Protein 5WHH (pdb70)

Sequence (157 aa):
DSEFGYIYRLAQDYLQSVLQIPQPGSGPSKTSRVLQNVAFSVQKEVEKNLKSCLDNVNVVSVDTARTLFNQVMEKEFEDGIINWGRIVTIFAFEGILIKKLLRQQIAPDVDTYKEISYFVAEFIMNNTGEWIRQNGGWENGFVKKFETLRRFGDINF

Radius of gyration: 14.77 Å; Cα contacts (8 Å, |Δi|>4): 151; chains: 2; bounding box: 32×36×37 Å

Foldseek 3Di:
DDLLVVLLCLLLLLLCVLVVPDDPPPGDDPLSVLLNVLLVVPQVVVCVVCVVPLVPQQLADLVSLLVVLVVVVCVVCVVVDDDLNVVSVLSSVLSSSVVNNVVHYDPDDPPCSSSSSNVSSVCCCVPCVVVLVVQQHRVGHNVVVRD/DVVVVVVVVD

B-factor: mean 45.39, std 14.47, range [22.02, 102.47]

Solvent-accessible surface area: 8321 Å² total

Structure (mmCIF, N/CA/C/O backbone):
data_5WHH
#
_entry.id   5WHH
#
_cell.length_a   86.710
_cell.length_b   86.710
_cell.length_c   40.360
_cell.angle_alpha   90.00
_cell.angle_beta   90.00
_cell.angle_gamma   120.00
#
_symmetry.space_group_name_H-M   'P 32 2 1'
#
loop_
_entity.id
_entity.type
_entity.pdbx_description
1 polymer 'Bcl-2-related protein A1'
2 polymer (AQ7)T(0EH)LRRFGD(MK8)INFRQ(NH2)
3 non-polymer 'CHLORIDE ION'
4 water water
#
loop_
_atom_site.group_PDB
_atom_site.id
_atom_site.type_symbol
_atom_site.label_atom_id
_atom_site.label_alt_id
_atom_site.label_comp_id
_atom_site.label_asym_id
_atom_site.label_entity_id
_atom_site.label_seq_id
_atom_site.pdbx_PDB_ins_code
_atom_site.Cartn_x
_atom_site.Cartn_y
_atom_site.Cartn_z
_atom_site.occupancy
_atom_site.B_iso_or_equiv
_atom_site.auth_seq_id
_atom_site.auth_comp_id
_atom_site.auth_asym_id
_atom_site.auth_atom_id
_atom_site.pdbx_PDB_model_num
ATOM 1 N N . ASP A 1 13 ? 9.170 25.025 32.948 1.00 78.52 3 ASP A N 1
ATOM 2 C CA . ASP A 1 13 ? 9.048 24.193 34.139 1.00 75.45 3 ASP A CA 1
ATOM 3 C C . ASP A 1 13 ? 9.752 24.837 35.329 1.00 74.68 3 ASP A C 1
ATOM 4 O O . ASP A 1 13 ? 10.423 24.158 36.107 1.00 85.90 3 ASP A O 1
ATOM 6 N N . SER A 1 14 ? 9.598 26.150 35.461 1.00 60.72 4 SER A N 1
ATOM 7 C CA . SER A 1 14 ? 10.160 26.896 36.576 1.00 46.27 4 SER A CA 1
ATOM 8 C C . SER A 1 14 ? 9.083 27.164 37.622 1.00 46.89 4 SER A C 1
ATOM 9 O O . SER A 1 14 ? 7.893 26.925 37.406 1.00 48.23 4 SER A O 1
ATOM 12 N N . GLU A 1 15 ? 9.522 27.670 38.775 1.00 40.76 5 GLU A N 1
ATOM 13 C CA . GLU A 1 15 ? 8.590 27.926 39.869 1.00 37.25 5 GLU A CA 1
ATOM 14 C C . GLU A 1 15 ? 7.643 29.071 39.529 1.00 44.03 5 GLU A C 1
ATOM 15 O O . GLU A 1 15 ? 6.426 28.959 39.714 1.00 50.21 5 GLU A O 1
ATOM 17 N N . PHE A 1 16 ? 8.185 30.184 39.026 1.00 40.51 6 PHE A N 1
ATOM 18 C CA . PHE A 1 16 ? 7.331 31.304 38.645 1.00 35.85 6 PHE A CA 1
ATOM 19 C C . PHE A 1 16 ? 6.452 30.949 37.453 1.00 35.17 6 PHE A C 1
ATOM 20 O O . PHE A 1 16 ? 5.282 31.346 37.398 1.00 46.07 6 PHE A O 1
ATOM 28 N N . GLY A 1 17 ? 6.999 30.206 36.489 1.00 36.06 7 GLY A N 1
ATOM 29 C CA . GLY A 1 17 ? 6.216 29.835 35.322 1.00 35.81 7 GLY A CA 1
ATOM 30 C C . GLY A 1 17 ? 5.024 28.964 35.667 1.00 33.69 7 GLY A C 1
ATOM 31 O O . GLY A 1 17 ? 3.961 29.078 35.053 1.00 34.15 7 GLY A O 1
ATOM 32 N N . TYR A 1 18 ? 5.181 28.086 36.660 1.00 39.54 8 TYR A N 1
ATOM 33 C CA . TYR A 1 18 ? 4.069 27.232 37.064 1.00 35.53 8 TYR A CA 1
ATOM 34 C C . TYR A 1 18 ? 2.993 28.032 37.787 1.00 29.83 8 TYR A C 1
ATOM 35 O O . TYR A 1 18 ? 1.796 27.785 37.598 1.00 30.35 8 TYR A O 1
ATOM 44 N N . ILE A 1 19 ? 3.398 28.995 38.618 1.00 33.69 9 ILE A N 1
ATOM 45 C CA . ILE A 1 19 ? 2.423 29.843 39.295 1.00 29.12 9 ILE A CA 1
ATOM 46 C C . ILE A 1 19 ? 1.756 30.784 38.297 1.00 29.64 9 ILE A C 1
ATOM 47 O O . ILE A 1 19 ? 0.556 31.066 38.394 1.00 35.80 9 ILE A O 1
ATOM 52 N N . TYR A 1 20 ? 2.517 31.269 37.312 1.00 37.36 10 TYR A N 1
ATOM 53 C CA . TYR A 1 20 ? 1.932 32.102 36.266 1.00 35.67 10 TYR A CA 1
ATOM 54 C C . TYR A 1 20 ? 0.901 31.326 35.458 1.00 35.35 10 TYR A C 1
ATOM 55 O O . TYR A 1 20 ? -0.152 31.867 35.098 1.00 33.48 10 TYR A O 1
ATOM 64 N N . ARG A 1 21 ? 1.185 30.055 35.165 1.00 41.89 11 ARG A N 1
ATOM 65 C CA . ARG A 1 21 ? 0.231 29.239 34.422 1.00 31.04 11 ARG A CA 1
ATOM 66 C C . ARG A 1 21 ? -1.047 29.021 35.221 1.00 40.12 11 ARG A C 1
ATOM 67 O O . ARG A 1 21 ? -2.147 29.034 34.658 1.00 32.84 11 ARG A O 1
ATOM 69 N N . LEU A 1 22 ? -0.925 28.822 36.536 1.00 33.80 12 LEU A N 1
ATOM 70 C CA . LEU A 1 22 ? -2.114 28.662 37.369 1.00 30.36 12 LEU A CA 1
ATOM 71 C C . LEU A 1 22 ? -2.915 29.955 37.443 1.00 30.09 12 LEU A C 1
ATOM 72 O O . LEU A 1 22 ? -4.148 29.933 37.359 1.00 28.33 12 LEU A O 1
ATOM 77 N N . ALA A 1 23 ? -2.232 31.090 37.611 1.00 31.60 13 ALA A N 1
ATOM 78 C CA . ALA A 1 23 ? -2.933 32.366 37.693 1.00 29.80 13 ALA A CA 1
ATOM 79 C C . ALA A 1 23 ? -3.618 32.702 36.376 1.00 37.23 13 ALA A C 1
ATOM 80 O O . ALA A 1 23 ? -4.749 33.203 36.364 1.00 30.68 13 ALA A O 1
ATOM 82 N N . GLN A 1 24 ? -2.947 32.435 35.256 1.00 36.90 14 GLN A N 1
ATOM 83 C CA . GLN A 1 24 ? -3.531 32.741 33.957 1.00 31.37 14 GLN A CA 1
ATOM 84 C C . GLN A 1 24 ? -4.640 31.759 33.601 1.00 35.32 14 GLN A C 1
ATOM 85 O O . GLN A 1 24 ? -5.656 32.154 33.015 1.00 43.71 14 GLN A O 1
ATOM 91 N N . ASP A 1 25 ? -4.468 30.480 33.957 1.00 38.82 15 ASP A N 1
ATOM 92 C CA . ASP A 1 25 ? -5.507 29.490 33.687 1.00 39.90 15 ASP A CA 1
ATOM 93 C C . ASP A 1 25 ? -6.812 29.855 34.381 1.00 37.33 15 ASP A C 1
ATOM 94 O O . ASP A 1 25 ? -7.894 29.724 33.795 1.00 43.56 15 ASP A O 1
ATOM 99 N N . TYR A 1 26 ? -6.730 30.313 35.632 1.00 29.87 16 TYR A N 1
ATOM 100 C CA . TYR A 1 26 ? -7.942 30.618 36.383 1.00 28.22 16 TYR A CA 1
ATOM 101 C C . TYR A 1 26 ? -8.692 31.796 35.777 1.00 29.15 16 TYR A C 1
ATOM 102 O O . TYR A 1 26 ? -9.927 31.794 35.736 1.00 38.92 16 TYR A O 1
ATOM 111 N N . LEU A 1 27 ? -7.967 32.815 35.308 1.00 32.72 17 LEU A N 1
ATOM 112 C CA . LEU A 1 27 ? -8.633 33.942 34.663 1.00 40.63 17 LEU A CA 1
ATOM 113 C C . LEU A 1 27 ? -9.306 33.529 33.362 1.00 36.32 17 LEU A C 1
ATOM 114 O O . LEU A 1 27 ? -10.333 34.108 32.990 1.00 38.97 17 LEU A O 1
ATOM 119 N N . GLN A 1 28 ? -8.751 32.536 32.661 1.00 39.99 18 GLN A N 1
ATOM 120 C CA . GLN A 1 28 ? -9.434 32.004 31.487 1.00 36.59 18 GLN A CA 1
ATOM 121 C C . GLN A 1 28 ? -10.731 31.308 31.879 1.00 33.90 18 GLN A C 1
ATOM 122 O O . GLN A 1 28 ? -11.732 31.394 31.159 1.00 35.36 18 GLN A O 1
ATOM 128 N N . SER A 1 29 ? -10.733 30.609 33.015 1.00 33.36 19 SER A N 1
ATOM 129 C CA . SER A 1 29 ? -11.958 29.976 33.491 1.00 32.75 19 SER A CA 1
ATOM 130 C C . SER A 1 29 ? -12.978 31.007 33.957 1.00 38.70 19 SER A C 1
ATOM 131 O O . SER A 1 29 ? -14.185 30.806 33.779 1.00 43.11 19 SER A O 1
ATOM 134 N N . VAL A 1 30 ? -12.518 32.110 34.551 1.00 37.23 20 VAL A N 1
ATOM 135 C CA . VAL A 1 30 ? -13.433 33.161 34.988 1.00 33.31 20 VAL A CA 1
ATOM 136 C C . VAL A 1 30 ? -14.046 33.865 33.784 1.00 36.05 20 VAL A C 1
ATOM 137 O O . VAL A 1 30 ? -15.270 34.015 33.687 1.00 35.42 20 VAL A O 1
ATOM 141 N N . LEU A 1 31 ? -13.204 34.311 32.849 1.00 30.87 21 LEU A N 1
ATOM 142 C CA . LEU A 1 31 ? -13.704 34.936 31.631 1.00 30.09 21 LEU A CA 1
ATOM 143 C C . LEU A 1 31 ? -14.347 33.929 30.687 1.00 38.97 21 LEU A C 1
ATOM 144 O O . LEU A 1 31 ? -15.015 34.337 29.731 1.00 35.02 21 LEU A O 1
ATOM 149 N N . GLN A 1 32 ? -14.155 32.632 30.938 1.00 44.18 22 GLN A N 1
ATOM 150 C CA . GLN A 1 32 ? -14.730 31.553 30.132 1.00 36.41 22 GLN A CA 1
ATOM 151 C C . GLN A 1 32 ? -14.151 31.548 28.719 1.00 47.47 22 GLN A C 1
ATOM 152 O O . GLN A 1 32 ? -14.871 31.380 27.732 1.00 44.92 22 GLN A O 1
ATOM 158 N N . ILE A 1 33 ? -12.838 31.738 28.623 1.00 53.70 23 ILE A N 1
ATOM 159 C CA . ILE A 1 33 ? -12.107 31.618 27.367 1.00 42.62 23 ILE A CA 1
ATOM 1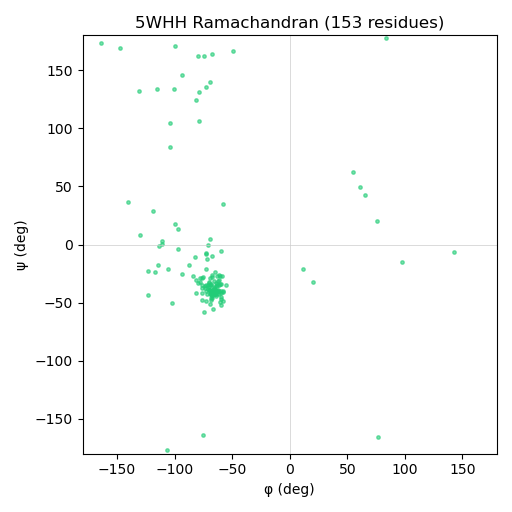60 C C . ILE A 1 33 ? -11.840 30.136 27.120 1.00 45.58 23 ILE A C 1
ATOM 161 O O . ILE A 1 33 ? -11.247 29.466 27.980 1.00 47.43 23 ILE A O 1
ATOM 166 N N . PRO A 1 34 ? -12.245 29.591 25.974 1.00 56.92 24 PRO A N 1
ATOM 167 C CA . PRO A 1 34 ? -12.008 28.163 25.721 1.00 55.26 24 PRO A CA 1
ATOM 168 C C . PRO A 1 34 ? -10.529 27.868 25.522 1.00 68.64 24 PRO A C 1
ATOM 169 O O . PRO A 1 34 ? -9.802 28.628 24.878 1.00 71.70 24 PRO A O 1
ATOM 173 N N . GLN A 1 35 ? -10.089 26.744 26.088 1.00 75.46 25 GLN A N 1
ATOM 174 C CA . GLN A 1 35 ? -8.699 26.306 26.050 1.00 78.94 25 GLN A CA 1
ATOM 175 C C . GLN A 1 35 ? -8.557 25.138 25.077 1.00 82.65 25 GLN A C 1
ATOM 176 O O . GLN A 1 35 ? -9.533 24.782 24.405 1.00 77.30 25 GLN A O 1
ATOM 178 N N . PRO A 1 36 ? -7.355 24.538 24.936 1.00 94.97 26 PRO A N 1
ATOM 179 C CA . PRO A 1 36 ? -7.253 23.260 24.216 1.00 95.42 26 PRO A CA 1
ATOM 180 C C . PRO A 1 36 ? -8.265 22.220 24.679 1.00 95.06 26 PRO A C 1
ATOM 181 O O . PRO A 1 36 ? -8.888 22.364 25.737 1.00 95.57 26 PRO A O 1
ATOM 185 N N . GLY A 1 37 ? -8.422 21.154 23.898 1.00 92.56 27 GLY A N 1
ATOM 186 C CA . GLY A 1 37 ? -9.543 20.248 24.065 1.00 88.92 27 GLY A CA 1
ATOM 187 C C . GLY A 1 37 ? -9.148 19.381 25.245 1.00 83.23 27 GLY A C 1
ATOM 188 O O . GLY A 1 37 ? -8.292 18.504 25.101 1.00 91.43 27 GLY A O 1
ATOM 189 N N . SER A 1 38 ? -9.773 19.614 26.405 1.00 74.60 28 SER A N 1
ATOM 190 C CA . SER A 1 38 ? -9.731 18.716 27.560 1.00 74.56 28 SER A CA 1
ATOM 191 C C . SER A 1 38 ? -9.674 19.519 28.853 1.00 75.51 28 SER A C 1
ATOM 192 O O . SER A 1 38 ? -9.740 18.951 29.948 1.00 78.84 28 SER A O 1
ATOM 195 N N . GLY A 1 39 ? -9.540 20.836 28.734 1.00 77.35 29 GLY A N 1
ATOM 196 C CA . GLY A 1 39 ? -9.379 21.691 29.884 1.00 72.55 29 GLY A CA 1
ATOM 197 C C . GLY A 1 39 ? -7.934 21.748 30.335 1.00 78.46 29 GLY A C 1
ATOM 198 O O . GLY A 1 39 ? -7.057 21.087 29.770 1.00 85.38 29 GLY A O 1
ATOM 199 N N . PRO A 1 40 ? -7.656 22.544 31.368 1.00 65.39 30 PRO A N 1
ATOM 200 C CA . PRO A 1 40 ? -6.277 22.652 31.863 1.00 61.03 30 PRO A CA 1
ATOM 201 C C . PRO A 1 40 ? -5.848 21.435 32.667 1.00 63.15 30 PRO A C 1
ATOM 202 O O . PRO A 1 40 ? -6.490 20.381 32.605 1.00 63.84 30 PRO A O 1
ATOM 206 N N . SER A 1 41 ? -4.763 21.570 33.424 1.00 64.76 31 SER A N 1
ATOM 207 C CA . SER A 1 41 ? -4.267 20.467 34.230 1.00 66.87 31 SER A CA 1
ATOM 208 C C . SER A 1 41 ? -5.239 20.145 35.363 1.00 66.62 31 SER A C 1
ATOM 209 O O . SER A 1 41 ? -6.126 20.933 35.702 1.00 68.93 31 SER A O 1
ATOM 212 N N . LYS A 1 42 ? -5.060 18.958 35.949 1.00 42.13 32 LYS A N 1
ATOM 213 C CA . LYS A 1 42 ? -5.894 18.552 37.076 1.00 41.78 32 LYS A CA 1
ATOM 214 C C . LYS A 1 42 ? -5.717 19.497 38.258 1.00 41.01 32 LYS A C 1
ATOM 215 O O . LYS A 1 42 ? -6.673 19.772 38.993 1.00 39.45 32 LYS A O 1
ATOM 221 N N . THR A 1 43 ? -4.500 20.010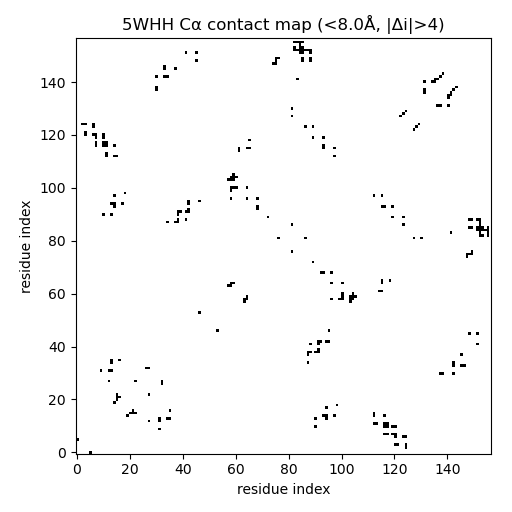 38.452 1.00 44.03 33 THR A N 1
ATOM 222 C CA . THR A 1 43 ? -4.256 20.959 39.535 1.00 44.19 33 THR A CA 1
ATOM 223 C C . THR A 1 43 ? -5.028 22.254 39.317 1.00 41.33 33 THR A C 1
ATOM 224 O O . THR A 1 43 ? -5.616 22.802 40.257 1.00 49.07 33 THR A O 1
ATOM 228 N N . SER A 1 44 ? -5.046 22.755 38.078 1.00 35.93 34 SER A N 1
ATOM 229 C CA . SER A 1 44 ? -5.817 23.958 37.782 1.00 35.35 34 SER A CA 1
ATOM 230 C C . SER A 1 44 ? -7.315 23.705 37.896 1.00 36.27 34 SER A C 1
ATO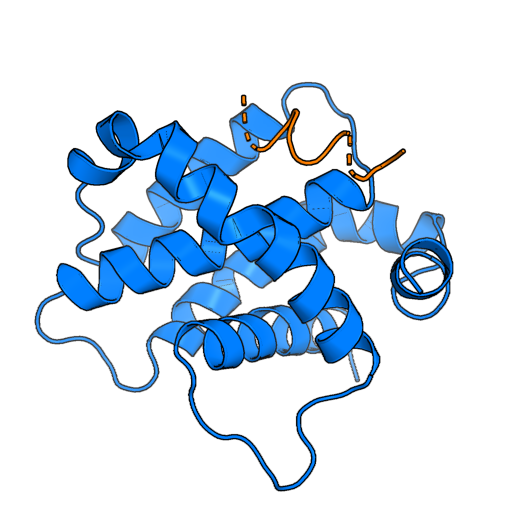M 231 O O . SER A 1 44 ? -8.081 24.640 38.153 1.00 38.60 34 SER A O 1
ATOM 234 N N . ARG A 1 45 ? -7.750 22.458 37.707 1.00 37.48 35 ARG A N 1
ATOM 235 C CA . ARG A 1 45 ? -9.166 22.133 37.838 1.00 39.00 35 ARG A CA 1
ATOM 236 C C . ARG A 1 45 ? -9.591 22.073 39.299 1.00 40.79 35 ARG A C 1
ATOM 237 O O . ARG A 1 45 ? -10.671 22.559 39.653 1.00 42.85 35 ARG A O 1
ATOM 245 N N . VAL A 1 46 ? -8.761 21.478 40.158 1.00 39.41 36 VAL A N 1
ATOM 246 C CA . VAL A 1 46 ? -9.044 21.489 41.590 1.00 40.14 36 VAL A CA 1
ATOM 247 C C . VAL A 1 46 ? -9.031 22.917 42.117 1.00 39.13 36 VAL A C 1
ATOM 248 O O . VAL A 1 46 ? -9.869 23.300 42.943 1.00 39.84 36 VAL A O 1
ATOM 252 N N . LEU A 1 47 ? -8.083 23.729 41.644 1.00 39.14 37 LEU A N 1
ATOM 253 C CA . LEU A 1 47 ? -8.018 25.128 42.057 1.00 36.79 37 LEU A CA 1
ATOM 254 C C . LEU A 1 47 ? -9.234 25.908 41.572 1.00 37.44 37 LEU A C 1
ATOM 255 O O . LEU A 1 47 ? -9.757 26.763 42.297 1.00 41.11 37 LEU A O 1
ATOM 260 N N . GLN A 1 48 ? -9.702 25.616 40.356 1.00 38.76 38 GLN A N 1
ATOM 261 C CA . GLN A 1 48 ? -10.828 26.359 39.801 1.00 39.18 38 GLN A CA 1
ATOM 262 C C . GLN A 1 48 ? -12.119 26.052 40.547 1.00 38.94 38 GLN A C 1
ATOM 263 O O . GLN A 1 48 ? -12.939 26.949 40.774 1.00 38.98 38 GLN A O 1
ATOM 269 N N . ASN A 1 49 ? -12.323 24.790 40.935 1.00 39.93 39 ASN A N 1
ATOM 270 C CA . ASN A 1 49 ? -13.543 24.427 41.649 1.00 41.25 39 ASN A CA 1
ATOM 271 C C . ASN A 1 49 ? -13.580 25.050 43.039 1.00 41.51 39 ASN A C 1
ATOM 272 O O . ASN A 1 49 ? -14.630 25.528 43.482 1.00 44.62 39 ASN A O 1
ATOM 277 N N . VAL A 1 50 ? -12.444 25.056 43.740 1.00 40.94 40 VAL A N 1
ATOM 278 C CA . VAL A 1 50 ? -12.403 25.621 45.086 1.00 41.45 40 VAL A CA 1
ATOM 279 C C . VAL A 1 50 ? -12.566 27.135 45.038 1.00 40.50 40 VAL A C 1
ATOM 280 O O . VAL A 1 50 ? -13.243 27.729 45.885 1.00 44.08 40 VAL A O 1
ATOM 284 N N . ALA A 1 51 ? -11.955 27.785 44.046 1.00 38.88 41 ALA A N 1
ATOM 285 C CA . ALA A 1 51 ? -12.048 29.237 43.952 1.00 38.09 41 ALA A CA 1
ATOM 286 C C . ALA A 1 51 ? -13.408 29.682 43.427 1.00 38.63 41 ALA A C 1
ATOM 287 O O . ALA A 1 51 ? -13.864 30.784 43.752 1.00 44.83 41 ALA A O 1
ATOM 289 N N . PHE A 1 52 ? -14.066 28.851 42.612 1.00 39.19 42 PHE A N 1
ATOM 290 C CA . PHE A 1 52 ? -15.442 29.141 42.216 1.00 40.12 42 PHE A CA 1
ATOM 291 C C . PHE A 1 52 ? -16.387 29.005 43.400 1.00 42.23 42 PHE A C 1
ATOM 292 O O . PHE A 1 52 ? -17.370 29.747 43.511 1.00 53.08 42 PHE A O 1
ATOM 300 N N . SER A 1 53 ? -16.104 28.057 44.293 1.00 42.66 43 SER A N 1
ATOM 301 C CA . SER A 1 53 ? -16.839 27.883 45.541 1.00 44.51 43 SER A CA 1
ATOM 302 C C . SER A 1 53 ? -16.793 29.116 46.434 1.00 44.46 43 SER A C 1
ATOM 303 O O . SER A 1 53 ? -17.485 29.180 47.456 1.00 61.66 43 SER A O 1
ATOM 306 N N . VAL A 1 54 ? -16.013 30.115 46.035 1.00 46.98 44 VAL A N 1
ATOM 307 C CA . VAL A 1 54 ? -15.715 31.274 46.863 1.00 50.08 44 VAL A CA 1
ATOM 308 C C . VAL A 1 54 ? -16.124 32.553 46.151 1.00 54.47 44 VAL A C 1
ATOM 309 O O . VAL A 1 54 ? -16.753 33.435 46.7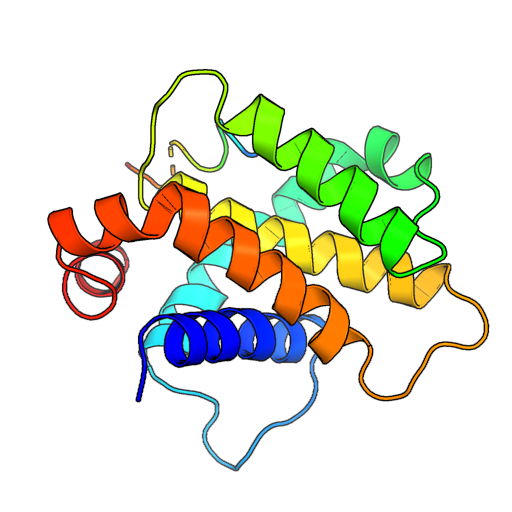47 1.00 50.35 44 VAL A O 1
ATOM 313 N N . GLN A 1 55 ? -15.802 32.625 44.858 1.00 40.47 45 GLN A N 1
ATOM 314 C CA . GLN A 1 55 ? -15.811 33.894 44.143 1.00 40.73 45 GLN A CA 1
ATOM 315 C C . GLN A 1 55 ? -17.184 34.550 44.164 1.00 44.45 45 GLN A C 1
ATOM 316 O O . GLN A 1 55 ? -17.308 35.731 44.504 1.00 52.08 45 GLN A O 1
ATOM 322 N N . LYS A 1 56 ? -18.225 33.811 43.764 1.00 51.80 46 LYS A N 1
ATOM 323 C CA . LYS A 1 56 ? -19.563 34.395 43.713 1.00 51.26 46 LYS A CA 1
ATOM 324 C C . LYS A 1 56 ? -20.038 34.849 45.090 1.00 50.25 46 LYS A C 1
ATOM 325 O O . LYS A 1 56 ? -20.812 35.808 45.198 1.00 51.83 46 LYS A O 1
ATOM 327 N N . GLU A 1 57 ? -19.586 34.178 46.152 1.00 45.01 47 GLU A N 1
ATOM 328 C CA . GLU A 1 57 ? -19.981 34.577 47.499 1.00 48.17 47 GLU A CA 1
ATOM 329 C C . GLU A 1 57 ? -19.238 35.826 47.954 1.00 48.09 47 GLU A C 1
ATOM 330 O O . GLU A 1 57 ? -19.802 36.658 48.673 1.00 55.55 47 GLU A O 1
ATOM 332 N N . VAL A 1 58 ? -17.974 35.974 47.550 1.00 46.90 48 VAL A N 1
ATOM 333 C CA . VAL A 1 58 ? -17.210 37.162 47.918 1.00 44.70 48 VAL A CA 1
ATOM 334 C C . VAL A 1 58 ? -17.767 38.394 47.216 1.00 48.92 48 VAL A C 1
ATOM 335 O O . VAL A 1 58 ? -17.893 39.466 47.821 1.00 51.08 48 VAL A O 1
ATOM 339 N N . GLU A 1 59 ? -18.105 38.264 45.931 1.00 42.37 49 GLU A N 1
ATOM 340 C CA . GLU A 1 59 ? -18.703 39.377 45.201 1.00 42.39 49 GLU A CA 1
ATOM 341 C C . GLU A 1 59 ? -20.003 39.816 45.858 1.00 44.31 49 GLU A C 1
ATOM 342 O O . GLU A 1 59 ? -20.233 41.012 46.079 1.00 51.13 49 GLU A O 1
ATOM 348 N N . LYS A 1 60 ? -20.867 38.848 46.183 1.00 45.61 50 LYS A N 1
ATOM 349 C CA . LYS A 1 60 ? -22.143 39.166 46.807 1.00 49.85 50 LYS A CA 1
ATOM 350 C C . LYS A 1 60 ? -21.975 39.599 48.252 1.00 53.87 50 LYS A C 1
ATOM 351 O O . LYS A 1 60 ? -22.949 40.042 48.865 1.00 70.75 50 LYS A O 1
ATOM 353 N N . ASN A 1 61 ? -20.766 39.483 48.811 1.00 52.13 51 ASN A N 1
ATOM 354 C CA . ASN A 1 61 ? -20.520 40.029 50.144 1.00 57.43 51 ASN A CA 1
ATOM 355 C C . ASN A 1 61 ? -19.960 41.449 50.078 1.00 54.49 51 ASN A C 1
ATOM 356 O O . ASN A 1 61 ? -20.167 42.237 51.008 1.00 50.98 51 ASN A O 1
ATOM 361 N N . LEU A 1 62 ? -19.303 41.813 48.972 1.00 57.41 52 LEU A N 1
ATOM 362 C CA . LEU A 1 62 ? -18.626 43.100 48.834 1.00 56.35 52 LEU A CA 1
ATOM 363 C C . LEU A 1 62 ? -19.197 43.958 47.705 1.00 56.95 52 LEU A C 1
ATOM 364 O O . LEU A 1 62 ? -18.463 44.759 47.108 1.00 63.18 52 LEU A O 1
ATOM 369 N N . LYS A 1 63 ? -20.491 43.803 47.395 1.00 72.66 53 LYS A N 1
ATOM 370 C CA . LYS A 1 63 ? -21.085 44.553 46.291 1.00 61.85 53 LYS A CA 1
ATOM 371 C C . LYS A 1 63 ? -21.027 46.058 46.540 1.00 58.59 53 LYS A C 1
ATOM 372 O O . LYS A 1 63 ? -20.752 46.831 45.618 1.00 61.36 53 LYS A O 1
ATOM 374 N N . SER A 1 64 ? -21.246 46.495 47.784 1.00 58.64 54 SER A N 1
ATOM 375 C CA . SER A 1 64 ? -21.107 47.919 48.081 1.00 64.68 54 SER A CA 1
ATOM 376 C C . SER A 1 64 ? -19.673 48.395 47.866 1.00 62.46 54 SER A C 1
ATOM 377 O O . SER A 1 64 ? -19.453 49.477 47.312 1.00 61.08 54 SER A O 1
ATOM 380 N N . CYS A 1 65 ? -18.685 47.603 48.299 1.00 61.74 55 CYS A N 1
ATOM 381 C CA . CYS A 1 65 ? -17.286 48.002 48.153 1.00 50.95 55 CYS A CA 1
ATOM 382 C C . CYS A 1 65 ? -16.826 47.934 46.700 1.00 53.81 55 CYS A C 1
ATOM 383 O O . CYS A 1 65 ? -16.124 48.834 46.222 1.00 64.41 55 CYS A O 1
ATOM 386 N N . LEU A 1 66 ? -17.200 46.873 45.980 1.00 57.36 56 LEU A N 1
ATOM 387 C CA . LEU A 1 66 ? -16.721 46.708 44.611 1.00 52.52 56 LEU A CA 1
ATOM 388 C C . LEU A 1 66 ? -17.421 47.642 43.631 1.00 51.90 56 LEU A C 1
ATOM 389 O O . LEU A 1 66 ? -16.830 48.012 42.610 1.00 65.62 56 LEU A O 1
ATOM 394 N N . ASP A 1 67 ? -18.666 48.032 43.913 1.00 48.63 57 ASP A N 1
ATOM 395 C CA . ASP A 1 67 ? -19.382 48.942 43.026 1.00 51.81 57 ASP A CA 1
ATOM 396 C C . ASP A 1 67 ? -18.853 50.367 43.092 1.00 54.83 57 ASP A C 1
ATOM 397 O O . ASP A 1 67 ? -19.281 51.205 42.292 1.00 60.38 57 ASP A O 1
ATOM 402 N N . ASN A 1 68 ? -17.942 50.664 44.017 1.00 55.69 58 ASN A N 1
ATOM 403 C CA . ASN A 1 68 ? -17.430 52.014 44.200 1.00 55.50 58 ASN A CA 1
ATOM 404 C C . ASN A 1 68 ? -15.955 52.154 43.857 1.00 49.24 58 ASN A C 1
ATOM 405 O O . ASN A 1 68 ? -15.415 53.259 43.962 1.00 62.61 58 ASN A O 1
ATOM 410 N N . VAL A 1 69 ? -15.291 51.082 43.460 1.00 42.75 59 VAL A N 1
ATOM 411 C CA . VAL A 1 69 ? -13.889 51.155 43.070 1.00 51.77 59 VAL A CA 1
ATOM 412 C C . VAL A 1 69 ? -13.813 51.360 41.565 1.00 49.74 59 VAL A C 1
ATOM 413 O O . VAL A 1 69 ? -14.658 50.874 40.804 1.00 56.98 59 VAL A O 1
ATOM 417 N N . ASN A 1 70 ? -12.803 52.105 41.124 1.00 47.62 60 ASN A N 1
ATOM 418 C CA . ASN A 1 70 ? -12.545 52.295 39.700 1.00 63.36 60 ASN A CA 1
ATOM 419 C C . ASN A 1 70 ? -11.343 51.428 39.334 1.00 51.59 60 ASN A C 1
ATOM 420 O O . ASN A 1 70 ? -10.204 51.736 39.687 1.00 53.51 60 ASN A O 1
ATOM 425 N N . VAL A 1 71 ? -11.612 50.311 38.665 1.00 46.68 61 VAL A N 1
ATOM 426 C CA . VAL A 1 71 ? -10.556 49.470 38.119 1.00 48.15 61 VAL A CA 1
ATOM 427 C C . VAL A 1 71 ? -10.525 49.735 36.620 1.00 40.27 61 VAL A C 1
ATOM 428 O O . VAL A 1 71 ? -11.149 49.015 35.833 1.00 38.03 61 VAL A O 1
ATOM 432 N N . VAL A 1 72 ? -9.817 50.792 36.226 1.00 41.14 62 VAL A N 1
ATOM 433 C CA . VAL A 1 72 ? -9.883 51.331 34.874 1.00 39.71 62 VAL A CA 1
ATOM 434 C C . VAL A 1 72 ? -8.603 51.107 34.091 1.00 39.47 62 VAL A C 1
ATOM 435 O O . VAL A 1 72 ? -8.508 51.562 32.942 1.00 40.46 62 VAL A O 1
ATOM 439 N N . SER A 1 73 ? -7.618 50.427 34.666 1.00 38.41 63 SER A N 1
ATOM 440 C CA . SER A 1 73 ? -6.330 50.232 34.013 1.00 38.33 63 SER A CA 1
ATOM 441 C C . SER A 1 73 ? -5.590 49.111 34.725 1.00 37.01 63 SER A C 1
ATOM 442 O O . SER A 1 73 ? -6.032 48.604 35.761 1.00 36.58 63 SER A O 1
ATOM 445 N N . VAL A 1 74 ? -4.445 48.728 34.154 1.00 32.68 64 VAL A N 1
ATOM 446 C CA . VAL A 1 74 ? -3.648 47.646 34.722 1.00 32.36 64 VAL A CA 1
ATOM 447 C C . VAL A 1 74 ? -2.953 48.106 36.000 1.00 31.24 64 VAL A C 1
ATOM 448 O O . VAL A 1 74 ? -2.990 47.420 37.026 1.00 42.00 64 VAL A O 1
ATOM 452 N N . ASP A 1 75 ? -2.305 49.273 35.949 1.00 34.01 65 ASP A N 1
ATOM 453 C CA . ASP A 1 75 ? -1.658 49.815 37.142 1.00 45.25 65 ASP A CA 1
ATOM 454 C C . ASP A 1 75 ? -2.678 50.077 38.241 1.00 41.15 65 ASP A C 1
ATOM 455 O O . ASP A 1 75 ? -2.433 49.790 39.418 1.00 40.82 65 ASP A O 1
ATOM 460 N N . THR A 1 76 ? -3.833 50.632 37.869 1.00 40.58 66 THR A N 1
ATOM 461 C CA . THR A 1 76 ? -4.915 50.819 38.828 1.00 29.42 66 THR A CA 1
ATOM 462 C C . THR A 1 76 ? -5.383 49.483 39.395 1.00 37.48 66 THR A C 1
ATOM 463 O O . THR A 1 76 ? -5.658 49.369 40.596 1.00 34.50 66 THR A O 1
ATOM 467 N N . ALA A 1 77 ? -5.466 48.454 38.547 1.00 36.05 67 ALA A N 1
ATOM 468 C CA . ALA A 1 77 ? -5.823 47.125 39.033 1.00 27.15 67 ALA A CA 1
ATOM 469 C C . ALA A 1 77 ? -4.744 46.562 39.950 1.00 31.24 67 ALA A C 1
ATOM 470 O O . ALA A 1 77 ? -5.051 45.875 40.931 1.00 43.51 67 ALA A O 1
ATOM 472 N N . ARG A 1 78 ? -3.474 46.839 39.645 1.00 31.05 68 ARG A N 1
ATOM 473 C CA . ARG A 1 78 ? -2.383 46.350 40.482 1.00 35.83 68 ARG A CA 1
ATOM 474 C C . ARG A 1 78 ? -2.371 47.049 41.835 1.00 34.07 68 ARG A C 1
ATOM 475 O O . ARG A 1 78 ? -2.127 46.411 42.867 1.00 36.92 68 ARG A O 1
ATOM 483 N N . THR A 1 79 ? -2.640 48.358 41.846 1.00 27.86 69 THR A N 1
ATOM 484 C CA . THR A 1 79 ? -2.658 49.114 43.095 1.00 28.41 69 THR A CA 1
ATOM 485 C C . THR A 1 79 ? -3.673 48.537 44.076 1.00 38.50 69 THR A C 1
ATOM 486 O O . THR A 1 79 ? -3.361 48.305 45.249 1.00 44.00 69 THR A O 1
ATOM 490 N N . LEU A 1 80 ? -4.899 48.293 43.607 1.00 35.66 70 LEU A N 1
ATOM 491 C CA . LEU A 1 80 ? -5.930 47.747 44.484 1.00 36.39 70 LEU A CA 1
ATOM 492 C C . LEU A 1 80 ? -5.578 46.337 44.943 1.00 39.50 70 LEU A C 1
ATOM 493 O O . LEU A 1 80 ? -5.791 45.990 46.110 1.00 43.98 70 LEU A O 1
ATOM 498 N N . PHE A 1 81 ? -5.041 45.513 44.038 1.00 38.04 71 PHE A N 1
ATOM 499 C CA . PHE A 1 81 ? -4.662 44.151 44.406 1.00 26.14 71 PHE A CA 1
ATOM 500 C C . PHE A 1 81 ? -3.605 44.160 45.498 1.00 26.19 71 PHE A C 1
ATOM 501 O O . PHE A 1 81 ? -3.728 43.451 46.505 1.00 26.52 71 PHE A O 1
ATOM 509 N N . ASN A 1 82 ? -2.544 44.947 45.309 1.00 27.11 72 ASN A N 1
ATOM 510 C CA . ASN A 1 82 ? -1.506 45.056 46.327 1.00 31.04 72 ASN A CA 1
ATOM 511 C C . ASN A 1 82 ? -2.086 45.526 47.656 1.00 35.25 72 ASN A C 1
ATOM 512 O O . ASN A 1 82 ? -1.706 45.024 48.719 1.00 35.46 72 ASN A O 1
ATOM 517 N N . GLN A 1 83 ? -3.026 46.472 47.608 1.00 28.30 73 GLN A N 1
ATOM 518 C CA . GLN A 1 83 ? -3.575 47.046 48.833 1.00 29.48 73 GLN A CA 1
ATOM 519 C C . GLN A 1 83 ? -4.385 46.018 49.613 1.00 31.76 73 GLN A C 1
ATOM 520 O O . GLN A 1 83 ? -4.237 45.895 50.835 1.00 43.73 73 GLN A O 1
ATOM 526 N N . VAL A 1 84 ? -5.251 45.273 48.925 1.00 28.01 74 VAL A N 1
ATOM 527 C CA . VAL A 1 84 ? -6.058 44.258 49.595 1.00 29.58 74 VAL A CA 1
ATOM 528 C C . VAL A 1 84 ? -5.180 43.113 50.085 1.00 30.69 74 VAL A C 1
ATOM 529 O O . VAL A 1 84 ? -5.359 42.606 51.199 1.00 42.27 74 VAL A O 1
ATOM 533 N N . MET A 1 85 ? -4.210 42.696 49.271 1.00 29.19 75 MET A N 1
ATOM 534 C CA . MET A 1 85 ? -3.389 41.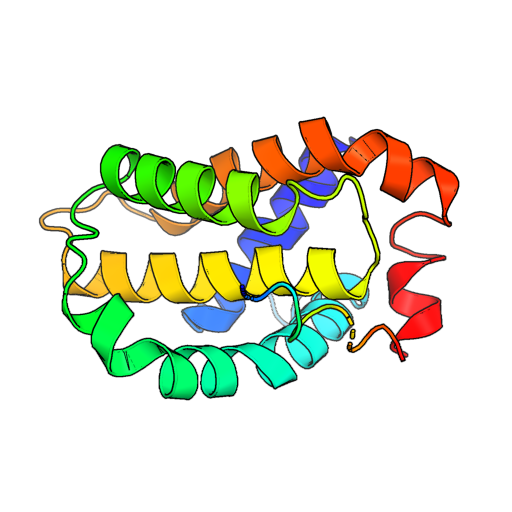545 49.628 1.00 29.08 75 MET A CA 1
ATOM 535 C C . MET A 1 85 ? -2.479 41.834 50.815 1.00 32.73 75 MET A C 1
ATOM 536 O O . MET A 1 85 ? -2.217 40.935 51.622 1.00 33.73 75 MET A O 1
ATOM 541 N N . GLU A 1 86 ? -1.995 43.073 50.943 1.00 33.85 76 GLU A N 1
ATOM 542 C CA . GLU A 1 86 ? -1.123 43.400 52.066 1.00 39.09 76 GLU A CA 1
ATOM 543 C C . GLU A 1 86 ? -1.882 43.418 53.387 1.00 35.88 76 GLU A C 1
ATOM 544 O O . GLU A 1 86 ? -1.316 43.070 54.430 1.00 36.79 76 GLU A O 1
ATOM 550 N N . LYS A 1 87 ? -3.150 43.821 53.368 1.00 33.85 77 LYS A N 1
ATOM 551 C CA . LYS A 1 87 ? -3.946 43.861 54.587 1.00 35.64 77 LYS A CA 1
ATOM 552 C C . LYS A 1 87 ? -4.515 42.498 54.954 1.00 41.56 77 LYS A C 1
ATOM 553 O O . LYS A 1 87 ? -4.682 42.203 56.144 1.00 40.51 77 LYS A O 1
ATOM 559 N N . GLU A 1 88 ? -4.796 41.652 53.959 1.00 44.70 78 GLU A N 1
ATOM 560 C CA . GLU A 1 88 ? -5.284 40.309 54.252 1.00 36.64 78 GLU A CA 1
ATOM 561 C C . GLU A 1 88 ? -4.230 39.490 54.988 1.00 36.17 78 GLU A C 1
ATOM 562 O O . GLU A 1 88 ? -4.552 38.738 55.916 1.00 38.04 78 GLU A O 1
ATOM 568 N N . PHE A 1 89 ? -2.963 39.634 54.599 1.00 37.95 79 PHE A N 1
ATOM 569 C CA . PHE A 1 89 ? -1.866 38.889 55.200 1.00 35.46 79 PHE A CA 1
ATOM 570 C C . PHE A 1 89 ? -1.096 39.706 56.232 1.00 33.79 79 PHE A C 1
ATOM 571 O O . PHE A 1 89 ? 0.028 39.337 56.590 1.00 33.07 79 PHE A O 1
ATOM 579 N N . GLU A 1 90 ? -1.676 40.802 56.723 1.00 35.61 80 GLU A N 1
ATOM 580 C CA . GLU A 1 90 ? -0.991 41.631 57.709 1.00 36.25 80 GLU A CA 1
ATOM 581 C C . GLU A 1 90 ? -0.879 40.963 59.075 1.00 37.90 80 GLU A C 1
ATOM 582 O O . GLU A 1 90 ? -0.307 41.565 59.991 1.00 39.76 80 GLU A O 1
ATOM 588 N N . ASP A 1 91 ? -1.399 39.748 59.234 1.00 35.34 81 ASP A N 1
ATOM 589 C CA . ASP A 1 91 ? -1.259 38.984 60.466 1.00 39.37 81 ASP A CA 1
ATOM 590 C C . ASP A 1 91 ? -0.119 37.976 60.408 1.00 42.62 81 ASP A C 1
ATOM 591 O O . ASP A 1 91 ? 0.147 37.304 61.409 1.00 40.15 81 ASP A O 1
ATOM 596 N N . GLY A 1 92 ? 0.552 37.850 59.265 1.00 41.31 82 GLY A N 1
ATOM 597 C CA . GLY A 1 92 ? 1.667 36.933 59.143 1.00 36.99 82 GLY A CA 1
ATOM 598 C C . GLY A 1 92 ? 1.292 35.475 59.024 1.00 30.31 82 GLY A C 1
ATOM 599 O O . GLY A 1 92 ? 2.134 34.610 59.279 1.00 45.65 82 GLY A O 1
ATOM 600 N N . ILE A 1 93 ? 0.057 35.171 58.632 1.00 29.60 83 ILE A N 1
ATOM 601 C CA . ILE A 1 93 ? -0.452 33.805 58.586 1.00 32.11 83 ILE A CA 1
ATOM 602 C C . ILE A 1 93 ? -0.737 33.443 57.134 1.00 34.43 83 ILE A C 1
ATOM 603 O O . ILE A 1 93 ? -1.346 34.231 56.401 1.00 35.54 83 ILE A O 1
ATOM 608 N N . ILE A 1 94 ? -0.296 32.254 56.722 1.00 39.75 84 ILE A N 1
ATOM 609 C CA . ILE A 1 94 ? -0.502 31.750 55.369 1.00 40.77 84 ILE A CA 1
ATOM 610 C C . ILE A 1 94 ? -1.052 30.334 55.455 1.00 45.54 84 ILE A C 1
ATOM 611 O O . ILE A 1 94 ? -0.521 29.503 56.201 1.00 48.65 84 ILE A O 1
ATOM 616 N N . ASN A 1 95 ? -2.108 30.059 54.693 1.00 41.37 85 ASN A N 1
ATOM 617 C CA . ASN A 1 95 ? -2.615 28.703 54.540 1.00 33.75 85 ASN A CA 1
ATOM 618 C C . ASN A 1 95 ? -3.180 28.550 53.135 1.00 39.23 85 ASN A C 1
ATOM 619 O O . ASN A 1 95 ? -3.336 29.526 52.396 1.00 34.34 85 ASN A O 1
ATOM 624 N N . TRP A 1 96 ? -3.483 27.299 52.772 1.00 42.69 86 TRP A N 1
ATOM 625 C CA . TRP A 1 96 ? -3.971 27.016 51.426 1.00 38.85 86 TRP A CA 1
ATOM 626 C C . TRP A 1 96 ? -5.291 27.721 51.144 1.00 40.73 86 TRP A C 1
ATOM 627 O O . TRP A 1 96 ? -5.562 28.093 49.997 1.00 41.85 86 TRP A O 1
ATOM 638 N N . GLY A 1 97 ? -6.120 27.912 52.172 1.00 38.47 87 GLY A N 1
ATOM 639 C CA . GLY A 1 97 ? -7.368 28.631 51.975 1.00 35.29 87 GLY A CA 1
ATOM 640 C C . GLY A 1 97 ? -7.146 30.079 51.586 1.00 42.46 87 GLY A C 1
ATOM 641 O O . GLY A 1 97 ? -7.817 30.606 50.694 1.00 37.03 87 GLY A O 1
ATOM 642 N N . ARG A 1 98 ? -6.197 30.744 52.251 1.00 42.52 88 ARG A N 1
ATOM 643 C CA . ARG A 1 98 ? -5.887 32.130 51.914 1.00 35.77 88 ARG A CA 1
ATOM 644 C C . ARG A 1 98 ? -5.324 32.238 50.502 1.00 36.01 88 ARG A C 1
ATOM 645 O O . ARG A 1 98 ? -5.580 33.221 49.795 1.00 32.88 88 ARG A O 1
ATOM 653 N N . ILE A 1 99 ? -4.546 31.239 50.079 1.00 24.01 89 ILE A N 1
ATOM 654 C CA . ILE A 1 99 ? -3.990 31.248 48.730 1.00 34.93 89 ILE A CA 1
ATOM 655 C C . ILE A 1 99 ? -5.105 31.156 47.696 1.00 34.16 89 ILE A C 1
ATOM 656 O O . ILE A 1 99 ? -5.059 31.817 46.651 1.00 38.07 89 ILE A O 1
ATOM 661 N N . VAL A 1 100 ? -6.129 30.345 47.974 1.00 40.52 90 VAL A N 1
ATOM 662 C CA . VAL A 1 100 ? -7.275 30.248 47.074 1.00 29.03 90 VAL A CA 1
ATOM 663 C C . VAL A 1 100 ? -7.919 31.617 46.885 1.00 26.31 90 VAL A C 1
ATOM 664 O O . VAL A 1 100 ? -8.288 31.997 45.767 1.00 44.76 90 VAL A O 1
ATOM 668 N N . THR A 1 101 ? -8.037 32.387 47.969 1.00 38.79 91 THR A N 1
ATOM 669 C CA . THR A 1 101 ? -8.636 33.714 47.882 1.00 39.82 91 THR A CA 1
ATOM 670 C C . THR A 1 101 ? -7.812 34.670 47.033 1.00 33.94 91 THR A C 1
ATOM 671 O O . THR A 1 101 ? -8.363 35.648 46.515 1.00 32.68 91 THR A O 1
ATOM 675 N N . ILE A 1 102 ? -6.510 34.419 46.883 1.00 26.69 92 ILE A N 1
ATOM 676 C CA . ILE A 1 102 ? -5.702 35.243 45.991 1.00 32.82 92 ILE A CA 1
ATOM 677 C C . ILE A 1 102 ? -6.158 35.060 44.550 1.00 32.44 92 ILE A C 1
ATOM 678 O O . ILE A 1 102 ? -6.266 36.029 43.788 1.00 32.62 92 ILE A O 1
ATOM 683 N N . PHE A 1 103 ? -6.445 33.817 44.156 1.00 32.07 93 PHE A N 1
ATOM 684 C CA . PHE A 1 103 ? -6.987 33.566 42.826 1.00 26.30 93 PHE A CA 1
ATOM 685 C C . PHE A 1 103 ? -8.416 34.084 42.707 1.00 32.37 93 PHE A C 1
ATOM 686 O O . PHE A 1 103 ? -8.799 34.629 41.667 1.00 36.50 93 PHE A O 1
ATOM 694 N N . ALA A 1 104 ? -9.217 33.927 43.763 1.00 29.28 94 ALA A N 1
ATOM 695 C CA . ALA A 1 104 ? -10.601 34.386 43.707 1.00 24.77 94 ALA A CA 1
ATOM 696 C C . ALA A 1 104 ? -10.676 35.899 43.544 1.00 24.55 94 ALA A C 1
ATOM 697 O O . ALA A 1 104 ? -11.591 36.416 42.893 1.00 41.16 94 ALA A O 1
ATOM 699 N N . PHE A 1 105 ? -9.718 36.628 44.123 1.00 29.29 95 PHE A N 1
ATOM 700 C CA . PHE A 1 105 ? -9.760 38.084 44.038 1.00 36.45 95 PHE A CA 1
ATOM 701 C C . PHE A 1 105 ? -9.314 38.576 42.667 1.00 32.09 95 PHE A C 1
ATOM 702 O O . PHE A 1 105 ? -9.868 39.551 42.144 1.00 34.72 95 PHE A O 1
ATOM 710 N N . GLU A 1 106 ? -8.311 37.925 42.070 1.00 29.03 96 GLU A N 1
ATOM 711 C CA . GLU A 1 106 ? -7.901 38.306 40.722 1.00 26.16 96 GLU A CA 1
ATOM 712 C C . GLU A 1 106 ? -9.020 38.073 39.716 1.00 27.48 96 GLU A C 1
ATOM 713 O O . GLU A 1 106 ? -9.088 38.762 38.692 1.00 30.60 96 GLU A O 1
ATOM 719 N N . GLY A 1 107 ? -9.915 37.123 39.994 1.00 22.33 97 GLY A N 1
ATOM 720 C CA . GLY A 1 107 ? -11.050 36.916 39.112 1.00 23.16 97 GLY A CA 1
ATOM 721 C C . GLY A 1 107 ? -12.057 38.046 39.187 1.00 24.33 97 GLY A C 1
ATOM 722 O O . GLY A 1 107 ? -12.683 38.401 38.184 1.00 33.14 97 GLY A O 1
ATOM 723 N N . ILE A 1 108 ? -12.228 38.628 40.375 1.00 25.19 98 ILE A N 1
ATOM 724 C CA . ILE A 1 108 ? -13.130 39.764 40.521 1.00 28.86 98 ILE A CA 1
ATOM 725 C C . ILE A 1 108 ? -12.515 41.013 39.904 1.00 30.70 98 ILE A C 1
ATOM 726 O O . ILE A 1 108 ? -13.219 41.846 39.319 1.00 39.07 98 ILE A O 1
ATOM 731 N N . LEU A 1 109 ? -11.192 41.165 40.018 1.00 35.91 99 LEU A N 1
ATOM 732 C CA . LEU A 1 109 ? -10.520 42.318 39.427 1.00 30.71 99 LEU A CA 1
ATOM 733 C C . LEU A 1 109 ? -10.642 42.312 37.910 1.00 31.88 99 LEU A C 1
ATOM 734 O O . LEU A 1 109 ? -10.923 43.351 37.303 1.00 39.36 99 LEU A O 1
ATOM 739 N N . ILE A 1 110 ? -10.429 41.154 37.279 1.00 27.98 100 ILE A N 1
ATOM 740 C CA . ILE A 1 110 ? -10.461 41.094 35.821 1.00 27.52 100 ILE A CA 1
ATOM 741 C C . ILE A 1 110 ? -11.869 41.340 35.296 1.00 29.46 100 ILE A C 1
ATOM 742 O O . ILE A 1 110 ? -12.041 41.844 34.179 1.00 33.28 100 ILE A O 1
ATOM 747 N N . LYS A 1 111 ? -12.897 41.010 36.080 1.00 35.63 101 LYS A N 1
ATOM 748 C CA . LYS A 1 111 ? -14.264 41.278 35.652 1.00 26.87 101 LYS A CA 1
ATOM 749 C C . LYS A 1 111 ? -14.637 42.742 35.843 1.00 30.24 101 LYS A C 1
ATOM 750 O O . LYS A 1 111 ? -15.426 43.283 35.062 1.00 36.84 101 LYS A O 1
ATOM 756 N N . LYS A 1 112 ? -14.086 43.394 36.869 1.00 36.20 102 LYS A N 1
ATOM 757 C CA . LYS A 1 112 ? -14.275 44.833 37.010 1.00 41.08 102 LYS A CA 1
ATOM 758 C C . LYS A 1 112 ? -13.468 45.601 35.973 1.00 30.99 102 LYS A C 1
ATOM 759 O O . LYS A 1 112 ? -13.913 46.650 35.495 1.00 41.12 102 LYS A O 1
ATOM 765 N N . LEU A 1 113 ? -12.284 45.099 35.617 1.00 36.47 103 LEU A N 1
ATOM 766 C CA . LEU A 1 113 ? -11.479 45.750 34.58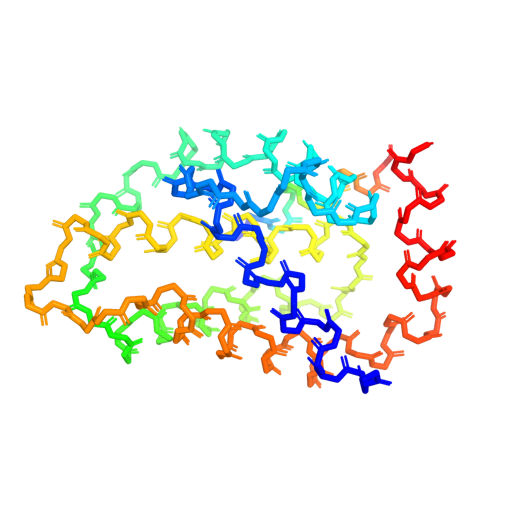9 1.00 37.15 103 LEU A CA 1
ATOM 767 C C . LEU A 1 113 ? -12.139 45.626 33.221 1.00 37.65 103 LEU A C 1
ATOM 768 O O . LEU A 1 113 ? -12.180 46.594 32.451 1.00 37.65 103 LEU A O 1
ATOM 773 N N . LEU A 1 114 ? -12.663 44.438 32.904 1.00 31.46 104 LEU A N 1
ATOM 774 C CA . LEU A 1 114 ? -13.360 44.231 31.638 1.00 26.59 104 LEU A CA 1
ATOM 775 C C . LEU A 1 114 ? -14.500 45.226 31.461 1.00 34.62 104 LEU A C 1
ATOM 776 O O . LEU A 1 114 ? -14.776 45.678 30.344 1.00 49.67 104 LEU A O 1
ATOM 781 N N . ARG A 1 115 ? -15.167 45.588 32.554 1.00 30.39 105 ARG A N 1
ATOM 782 C CA . ARG A 1 115 ? -16.319 46.475 32.485 1.00 33.11 105 ARG A CA 1
ATOM 783 C C . ARG A 1 115 ? -15.950 47.952 32.535 1.00 34.66 105 ARG A C 1
ATOM 784 O O . ARG A 1 115 ? -16.772 48.792 32.152 1.00 37.04 105 ARG A O 1
ATOM 792 N N . GLN A 1 116 ? -14.742 48.293 32.987 1.00 33.78 106 GLN A N 1
ATOM 793 C CA . GLN A 1 116 ? -14.366 49.686 33.176 1.00 36.79 106 GLN A CA 1
ATOM 794 C C . GLN A 1 116 ? -13.211 50.155 32.303 1.00 34.99 106 GLN A C 1
ATOM 795 O O . GLN A 1 116 ? -13.109 51.361 32.054 1.00 42.50 106 GLN A O 1
ATOM 801 N N . GLN A 1 117 ? -12.350 49.256 31.831 1.00 38.96 107 GLN A N 1
ATOM 802 C CA . GLN A 1 117 ? -11.179 49.663 31.064 1.00 38.65 107 GLN A CA 1
ATOM 803 C C . GLN A 1 117 ? -11.569 49.987 29.626 1.00 46.14 107 GLN A C 1
ATOM 804 O O . GLN A 1 117 ? -12.301 49.227 28.983 1.00 37.63 107 GLN A O 1
ATOM 810 N N . ILE A 1 118 ? -11.098 51.122 29.178 1.00 37.82 108 ILE A N 1
ATOM 811 C CA . ILE A 1 118 ? -11.346 51.561 27.872 1.00 37.59 108 ILE A CA 1
ATOM 812 C C . ILE A 1 118 ? -10.122 51.246 27.088 1.00 44.03 108 ILE A C 1
ATOM 813 O O . ILE A 1 118 ? -9.054 51.459 27.545 1.00 48.82 108 ILE A O 1
ATOM 818 N N . ALA A 1 119 ? -10.318 50.685 25.918 1.00 40.59 109 ALA A N 1
ATOM 819 C CA . ALA A 1 119 ? -9.280 50.357 24.995 1.00 43.64 109 ALA A CA 1
ATOM 820 C C . ALA A 1 119 ? -8.210 49.488 25.578 1.00 40.23 109 ALA A C 1
ATOM 821 O O . ALA A 1 119 ? -7.088 49.829 25.626 1.00 38.10 109 ALA A O 1
ATOM 823 N N . PRO A 1 120 ? -8.581 48.308 25.992 1.00 45.50 110 PRO A N 1
ATOM 824 C CA . PRO A 1 120 ? -7.606 47.431 26.595 1.00 49.58 110 PRO A CA 1
ATOM 825 C C . PRO A 1 120 ? -6.763 46.733 25.589 1.00 66.34 110 PRO A C 1
ATOM 826 O O . PRO A 1 120 ? -7.089 46.681 24.477 1.00 84.66 110 PRO A O 1
ATOM 830 N N . ASP A 1 121 ? -5.651 46.207 26.017 1.00 35.42 111 ASP A N 1
ATOM 831 C CA . ASP A 1 121 ? -4.773 45.431 25.206 1.00 43.49 111 ASP A CA 1
ATOM 832 C C . ASP A 1 121 ? -5.386 44.070 25.002 1.00 41.72 111 ASP A C 1
ATOM 833 O O . ASP A 1 121 ? -6.247 43.666 25.721 1.00 46.40 111 ASP A O 1
ATOM 838 N N . VAL A 1 122 ? -4.917 43.346 24.018 1.00 43.49 112 VAL A N 1
ATOM 839 C CA . VAL A 1 122 ? -5.399 42.030 23.788 1.00 40.43 112 VAL A CA 1
ATOM 840 C C . VAL A 1 122 ? -4.867 41.139 24.861 1.00 39.65 112 VAL A C 1
ATOM 841 O O . VAL A 1 122 ? -3.757 41.225 25.216 1.00 36.34 112 VAL A O 1
ATOM 845 N N . ASP A 1 123 ? -5.716 40.308 25.392 1.00 36.87 113 ASP A N 1
ATOM 846 C CA . ASP A 1 123 ? -5.322 39.356 26.431 1.00 38.31 113 ASP A CA 1
ATOM 847 C C . ASP A 1 123 ? -4.804 40.074 27.676 1.00 37.05 113 ASP A C 1
ATOM 848 O O . AS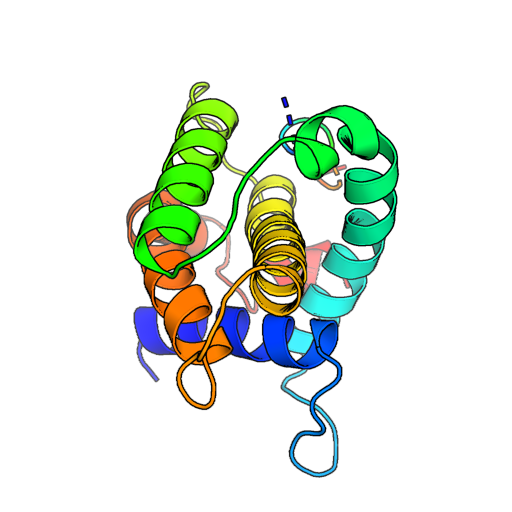P A 1 123 ? -3.739 39.757 28.210 1.00 38.01 113 ASP A O 1
ATOM 853 N N . THR A 1 124 ? -5.581 41.056 28.140 1.00 36.19 114 THR A N 1
ATOM 854 C CA . THR A 1 124 ? -5.225 41.773 29.361 1.00 36.11 114 THR A CA 1
ATOM 855 C C . THR A 1 124 ? -5.158 40.831 30.559 1.00 32.35 114 THR A C 1
ATOM 856 O O . THR A 1 124 ? -4.403 41.083 31.507 1.00 33.99 114 THR A O 1
ATOM 860 N N . TYR A 1 125 ? -5.906 39.724 30.516 1.00 32.32 115 TYR A N 1
ATOM 861 C CA . TYR A 1 125 ? -5.849 38.747 31.600 1.00 33.63 115 TYR A CA 1
ATOM 862 C C . TYR A 1 125 ? -4.439 38.201 31.795 1.00 36.95 115 TYR A C 1
ATOM 863 O O . TYR A 1 125 ? -4.084 37.785 32.904 1.00 39.30 115 TYR A O 1
ATOM 872 N N . LYS A 1 126 ? -3.622 38.194 30.737 1.00 34.32 116 LYS A N 1
ATOM 873 C CA . LYS A 1 126 ? -2.227 37.795 30.888 1.00 32.50 116 LYS A CA 1
ATOM 874 C C . LYS A 1 126 ? -1.431 38.830 31.671 1.00 34.08 116 LYS A C 1
ATOM 875 O O . LYS A 1 126 ? -0.493 38.474 32.392 1.00 40.46 116 LYS A O 1
ATOM 881 N N . GLU A 1 127 ? -1.782 40.113 31.542 1.00 32.15 117 GLU A N 1
ATOM 882 C CA . GLU A 1 127 ? -1.091 41.150 32.301 1.00 30.52 117 GLU A CA 1
ATOM 883 C C . GLU A 1 127 ? -1.478 41.106 33.773 1.00 33.20 117 GLU A C 1
ATOM 884 O O . GLU A 1 127 ? -0.625 41.282 34.651 1.00 28.75 117 GLU A O 1
ATOM 890 N N . ILE A 1 128 ? -2.760 40.873 34.062 1.00 37.29 118 ILE A N 1
ATOM 891 C CA . ILE A 1 128 ? -3.208 40.797 35.449 1.00 26.71 118 ILE A CA 1
ATOM 892 C C . ILE A 1 128 ? -2.627 39.563 36.125 1.00 36.18 118 ILE A C 1
ATOM 893 O O . ILE A 1 128 ? -2.149 39.626 37.264 1.00 35.71 118 ILE A O 1
ATOM 898 N N . SER A 1 129 ? -2.653 38.421 35.432 1.00 36.98 119 SER A N 1
ATOM 899 C CA . SER A 1 129 ? -2.099 37.196 35.999 1.00 37.98 119 SER A CA 1
ATOM 900 C C . SER A 1 129 ? -0.610 37.333 36.284 1.00 38.95 119 SER A C 1
ATOM 901 O O . SER A 1 129 ? -0.083 36.649 37.169 1.00 31.61 119 SER A O 1
ATOM 904 N N . TYR A 1 130 ? 0.082 38.204 35.549 1.00 41.52 120 TYR A N 1
ATOM 905 C CA . TYR A 1 130 ? 1.526 38.331 35.715 1.00 32.03 120 TYR A CA 1
ATOM 906 C C . TYR A 1 130 ? 1.877 38.898 37.086 1.00 27.16 120 TYR A C 1
ATOM 907 O O . TYR A 1 130 ? 2.646 38.291 37.842 1.00 35.29 120 TYR A O 1
ATOM 916 N N . PHE A 1 131 ? 1.327 40.067 37.432 1.00 25.79 121 PHE A N 1
ATOM 917 C CA . PHE A 1 131 ? 1.649 40.638 38.734 1.00 30.95 121 PHE A CA 1
ATOM 918 C C . PHE A 1 131 ? 0.970 39.885 39.872 1.00 34.83 121 PHE A C 1
ATOM 919 O O . PHE A 1 131 ? 1.422 39.982 41.017 1.00 30.00 121 PHE A O 1
ATOM 927 N N . VAL A 1 132 ? -0.101 39.142 39.585 1.00 39.95 122 VAL A N 1
ATOM 928 C CA . VAL A 1 132 ? -0.684 38.272 40.600 1.00 23.05 122 VAL A CA 1
ATOM 929 C C . VAL A 1 132 ? 0.269 37.127 40.917 1.00 33.39 122 VAL A C 1
ATOM 930 O O . VAL A 1 132 ? 0.435 36.742 42.081 1.00 45.73 122 VAL A O 1
ATOM 934 N N . ALA A 1 133 ? 0.923 36.576 39.892 1.00 25.37 123 ALA A N 1
ATOM 935 C CA . ALA A 1 133 ? 1.907 35.524 40.119 1.00 29.74 123 ALA A CA 1
ATOM 936 C C . ALA A 1 133 ? 3.154 36.060 40.809 1.00 29.92 123 ALA A C 1
ATOM 937 O O . ALA A 1 133 ? 3.829 35.316 41.528 1.00 43.70 123 ALA A O 1
ATOM 939 N N . GLU A 1 134 ? 3.479 37.339 40.601 1.00 25.95 124 GLU A N 1
ATOM 940 C CA . GLU A 1 134 ? 4.617 37.931 41.298 1.00 32.83 124 GLU A CA 1
ATOM 941 C C . GLU A 1 134 ? 4.367 37.996 42.799 1.00 31.07 124 GLU A C 1
ATOM 942 O O . GLU A 1 134 ? 5.279 37.752 43.597 1.00 35.64 124 GLU A O 1
ATOM 948 N N . PHE A 1 135 ? 3.138 38.327 43.201 1.00 34.36 125 PHE A N 1
ATOM 949 C CA . PHE A 1 135 ? 2.818 38.385 44.622 1.00 35.74 125 PHE A CA 1
ATOM 950 C C . PHE A 1 135 ? 2.840 36.998 45.251 1.00 29.22 125 PHE A C 1
ATOM 951 O O . PHE A 1 135 ? 3.347 36.824 46.366 1.00 33.69 125 PHE A O 1
ATOM 959 N N . ILE A 1 136 ? 2.291 36.000 44.555 1.00 23.94 126 ILE A N 1
ATOM 960 C CA . ILE A 1 136 ? 2.177 34.664 45.133 1.00 26.93 126 ILE A CA 1
ATOM 961 C C . ILE A 1 136 ? 3.555 34.059 45.371 1.00 32.90 126 ILE A C 1
ATOM 962 O O . ILE A 1 136 ? 3.810 33.457 46.420 1.00 50.07 126 ILE A O 1
ATOM 967 N N . MET A 1 137 ? 4.467 34.215 44.410 1.00 31.57 127 MET A N 1
ATOM 968 C CA . MET A 1 137 ? 5.770 33.571 44.537 1.00 39.45 127 MET A CA 1
ATOM 969 C C . MET A 1 137 ? 6.708 34.335 45.466 1.00 36.77 127 MET A C 1
ATOM 970 O O . MET A 1 137 ? 7.521 33.715 46.159 1.00 37.30 127 MET A O 1
ATOM 975 N N . ASN A 1 138 ? 6.613 35.664 45.505 1.00 33.04 128 ASN A N 1
ATOM 976 C CA . ASN A 1 138 ? 7.516 36.440 46.347 1.00 28.60 128 ASN A CA 1
ATOM 977 C C . ASN A 1 138 ? 7.118 36.398 47.818 1.00 37.54 128 ASN A C 1
ATOM 978 O O . ASN A 1 138 ? 7.987 36.520 48.688 1.00 36.99 128 ASN A O 1
ATOM 983 N N . ASN A 1 139 ? 5.828 36.228 48.116 1.00 36.83 129 ASN A N 1
ATOM 984 C CA . ASN A 1 139 ? 5.338 36.322 49.483 1.00 30.99 129 ASN A CA 1
ATOM 985 C C . ASN A 1 139 ? 4.790 35.015 50.039 1.00 32.18 129 ASN A C 1
ATOM 986 O O . ASN A 1 139 ? 4.635 34.905 51.258 1.00 43.18 129 ASN A O 1
ATOM 991 N N . THR A 1 140 ? 4.474 34.036 49.185 1.00 29.65 1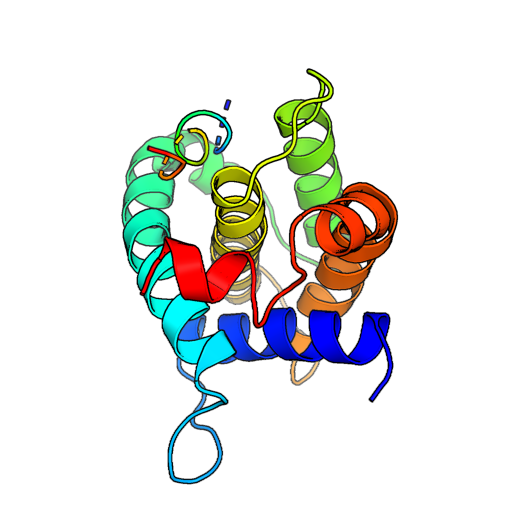30 THR A N 1
ATOM 992 C CA . THR A 1 140 ? 4.047 32.717 49.637 1.00 37.24 130 THR A CA 1
ATOM 993 C C . THR A 1 140 ? 4.808 31.588 48.952 1.00 42.19 130 THR A C 1
ATOM 994 O O . THR A 1 140 ? 4.439 30.421 49.120 1.00 54.49 130 THR A O 1
ATOM 998 N N . GLY A 1 141 ? 5.854 31.897 48.183 1.00 32.64 131 GLY A N 1
ATOM 999 C CA . GLY A 1 141 ? 6.585 30.843 47.495 1.00 32.39 131 GLY A CA 1
ATOM 1000 C C . GLY A 1 141 ? 7.345 29.944 48.449 1.00 41.54 131 GLY A C 1
ATOM 1001 O O . GLY A 1 141 ? 7.304 28.715 48.331 1.00 50.28 131 GLY A O 1
ATOM 1002 N N . GLU A 1 142 ? 8.056 30.542 49.409 1.00 51.93 132 GLU A N 1
ATOM 1003 C CA . GLU A 1 142 ? 8.781 29.749 50.395 1.00 42.93 132 GLU A CA 1
ATOM 1004 C C . GLU A 1 142 ? 7.834 28.918 51.250 1.00 41.90 132 GLU A C 1
ATOM 1005 O O . GLU A 1 142 ? 8.177 27.800 51.648 1.00 52.28 132 GLU A O 1
ATOM 1007 N N . TRP A 1 143 ? 6.641 29.442 51.540 1.00 38.04 133 TRP A N 1
ATOM 1008 C CA . TRP A 1 143 ? 5.670 28.677 52.316 1.00 36.38 133 TRP A CA 1
ATOM 1009 C C . TRP A 1 143 ? 5.124 27.503 51.513 1.00 37.94 133 TRP A C 1
ATOM 1010 O O . TRP A 1 143 ? 4.965 26.400 52.049 1.00 46.12 133 TRP A O 1
ATOM 1021 N N . ILE A 1 144 ? 4.820 27.725 50.232 1.00 44.13 134 ILE A N 1
ATOM 1022 C CA . ILE A 1 144 ? 4.326 26.645 49.382 1.00 37.19 134 ILE A CA 1
ATOM 1023 C C . ILE A 1 144 ? 5.355 25.526 49.299 1.00 40.21 134 ILE A C 1
ATOM 1024 O O . ILE A 1 144 ? 5.010 24.338 49.335 1.00 42.28 134 ILE A O 1
ATOM 1029 N N . ARG A 1 145 ? 6.637 25.887 49.204 1.00 47.40 135 ARG A N 1
ATOM 1030 C CA . ARG A 1 145 ? 7.696 24.885 49.188 1.00 50.79 135 ARG A CA 1
ATOM 1031 C C . ARG A 1 145 ? 7.706 24.051 50.464 1.00 57.59 135 ARG A C 1
ATOM 1032 O O . ARG A 1 145 ? 7.994 22.851 50.415 1.00 64.09 135 ARG A O 1
ATOM 1040 N N . GLN A 1 146 ? 7.363 24.659 51.598 1.00 52.24 136 GLN A N 1
ATOM 1041 C CA . GLN A 1 146 ? 7.510 24.025 52.899 1.00 51.78 136 GLN A CA 1
ATOM 1042 C C . GLN A 1 146 ? 6.227 23.375 53.408 1.00 56.48 136 GLN A C 1
ATOM 1043 O O . GLN A 1 146 ? 6.152 23.035 54.593 1.00 67.55 136 GLN A O 1
ATOM 1049 N N . ASN A 1 147 ? 5.220 23.199 52.555 1.00 53.38 137 ASN A N 1
ATOM 1050 C CA . ASN A 1 147 ? 3.971 22.556 52.957 1.00 54.43 137 ASN A CA 1
ATOM 1051 C C . ASN A 1 147 ? 3.464 21.640 51.852 1.00 54.41 137 ASN A C 1
ATOM 1052 O O . ASN A 1 147 ? 2.256 21.534 51.615 1.00 53.21 137 ASN A O 1
ATOM 1057 N N . GLY A 1 148 ? 4.383 20.972 51.153 1.00 51.18 138 GLY A N 1
ATOM 1058 C CA . GLY A 1 148 ? 4.035 19.968 50.170 1.00 53.70 138 GLY A CA 1
ATOM 1059 C C . GLY A 1 148 ? 4.022 20.439 48.730 1.00 50.14 138 GLY A C 1
ATOM 1060 O O . GLY A 1 148 ? 4.020 19.598 47.824 1.00 55.81 138 GLY A O 1
ATOM 1061 N N . GLY A 1 149 ? 4.016 21.744 48.487 1.00 54.76 139 GLY A N 1
ATOM 1062 C CA . GLY A 1 149 ? 3.917 22.216 47.123 1.00 58.09 139 GLY A CA 1
ATOM 1063 C C . GLY A 1 149 ? 2.498 22.094 46.590 1.00 61.48 139 GLY A C 1
ATOM 1064 O O . GLY A 1 149 ? 1.532 21.877 47.322 1.00 61.07 139 GLY A O 1
ATOM 1065 N N . TRP A 1 150 ? 2.390 22.227 45.266 1.00 53.74 140 TRP A N 1
ATOM 1066 C CA . TRP A 1 150 ? 1.073 22.261 44.640 1.00 43.43 140 TRP A CA 1
ATOM 1067 C C . TRP A 1 150 ? 0.493 20.863 44.445 1.00 45.67 140 TRP A C 1
ATOM 1068 O O . TRP A 1 150 ? -0.700 20.648 44.686 1.00 45.47 140 TRP A O 1
ATOM 1079 N N . GLU A 1 151 ? 1.311 19.901 44.014 1.00 48.92 141 GLU A N 1
ATOM 1080 C CA . GLU A 1 151 ? 0.810 18.561 43.730 1.00 57.01 141 GLU A CA 1
ATOM 1081 C C . GLU A 1 151 ? 0.679 17.687 44.970 1.00 66.89 141 GLU A C 1
ATOM 1082 O O . GLU A 1 151 ? 0.083 16.607 44.881 1.00 79.00 141 GLU A O 1
ATOM 1084 N N . ASN A 1 152 ? 1.211 18.114 46.113 1.00 64.94 142 ASN A N 1
ATOM 1085 C CA . ASN A 1 152 ? 1.149 17.314 47.328 1.00 66.57 142 ASN A CA 1
ATOM 1086 C C . ASN A 1 152 ? 0.482 18.019 48.497 1.00 64.51 142 ASN A C 1
ATOM 1087 O O . ASN A 1 152 ? -0.008 17.343 49.404 1.00 61.88 142 ASN A O 1
ATOM 1092 N N . GLY A 1 153 ? 0.449 19.348 48.506 1.00 61.92 143 GLY A N 1
ATOM 1093 C CA . GLY A 1 153 ? -0.164 20.074 49.600 1.00 57.61 143 GLY A CA 1
ATOM 1094 C C . GLY A 1 153 ? -1.544 20.602 49.269 1.00 55.54 143 GLY A C 1
ATOM 1095 O O . GLY A 1 153 ? -2.495 20.395 50.028 1.00 63.10 143 GLY A O 1
ATOM 1096 N N . PHE A 1 154 ? -1.666 21.283 48.130 1.00 51.68 144 PHE A N 1
ATOM 1097 C CA . PHE A 1 154 ? -2.942 21.884 47.755 1.00 51.58 144 PHE A CA 1
ATOM 1098 C C . PHE A 1 154 ? -3.934 20.828 47.281 1.00 52.22 144 PHE A C 1
ATOM 1099 O O . PHE A 1 154 ? -5.028 20.692 47.838 1.00 51.47 144 PHE A O 1
ATOM 1107 N N . VAL A 1 155 ? -3.565 20.076 46.240 1.00 48.39 145 VAL A N 1
ATOM 1108 C CA . VAL A 1 155 ? -4.479 19.092 45.662 1.00 54.16 145 VAL A CA 1
ATOM 1109 C C . VAL A 1 155 ? -4.881 18.059 46.706 1.00 55.25 145 VAL A C 1
ATOM 1110 O O . VAL A 1 155 ? -6.062 17.721 46.850 1.00 53.07 145 VAL A O 1
ATOM 1114 N N . LYS A 1 156 ? -3.907 17.559 47.469 1.00 58.90 146 LYS A N 1
ATOM 1115 C CA . LYS A 1 156 ? -4.166 16.491 48.427 1.00 58.71 146 LYS A CA 1
ATOM 1116 C C . LYS A 1 156 ? -5.046 16.925 49.592 1.00 56.70 146 LYS A C 1
ATOM 1117 O O . LYS A 1 156 ? -5.487 16.064 50.361 1.00 69.01 146 LYS A O 1
ATOM 1119 N N . LYS A 1 157 ? -5.316 18.222 49.746 1.00 53.33 147 LYS A N 1
ATOM 1120 C CA . LYS A 1 157 ? -6.167 18.698 50.827 1.00 60.21 147 LYS A CA 1
ATOM 1121 C C . LYS A 1 157 ? -7.558 19.112 50.361 1.00 66.72 147 LYS A C 1
ATOM 1122 O O . LYS A 1 157 ? -8.481 19.152 51.182 1.00 75.43 147 LYS A O 1
ATOM 1128 N N . PHE A 1 158 ? -7.733 19.407 49.072 1.00 66.75 148 PHE A N 1
ATOM 1129 C CA . PHE A 1 158 ? -9.022 19.799 48.521 1.00 57.92 148 PHE A CA 1
ATOM 1130 C C . PHE A 1 158 ? -9.611 18.754 47.586 1.00 61.40 148 PHE A C 1
ATOM 1131 O O . PHE A 1 158 ? -10.705 18.967 47.049 1.00 63.25 148 PHE A O 1
ATOM 1139 N N . GLU A 1 159 ? -8.922 17.638 47.380 1.00 61.71 149 GLU A N 1
ATOM 1140 C CA . GLU A 1 159 ? -9.404 16.587 46.500 1.00 60.64 149 GLU A CA 1
ATOM 1141 C C . GLU A 1 159 ? -9.542 15.274 47.257 1.00 61.78 149 GLU A C 1
ATOM 1142 O O . GLU A 1 159 ? -9.614 15.263 48.487 1.00 66.71 149 GLU A O 1
ATOM 1165 N N . THR B 2 2 ? -10.550 41.832 54.888 1.00 55.40 76 THR B N 1
ATOM 1166 C CA . THR B 2 2 ? -11.016 41.097 56.057 1.00 55.16 76 THR B CA 1
ATOM 1167 C C . THR B 2 2 ? -11.893 39.932 55.614 1.00 55.44 76 THR B C 1
ATOM 1168 O O . THR B 2 2 ? -11.747 38.809 56.103 1.00 54.25 76 THR B O 1
ATOM 1184 N N . LEU B 2 4 ? -11.966 38.377 52.624 1.00 54.19 78 LEU B N 1
ATOM 1185 C CA . LEU B 2 4 ? -11.171 37.358 51.945 1.00 50.61 78 LEU B CA 1
ATOM 1186 C C . LEU B 2 4 ? -10.345 36.533 52.925 1.00 48.97 78 LEU B C 1
ATOM 1187 O O . LEU B 2 4 ? -10.094 35.350 52.695 1.00 52.70 78 LEU B O 1
ATOM 1192 N N . ARG B 2 5 ? -9.920 37.166 54.021 1.00 47.57 79 ARG B N 1
ATOM 1193 C CA . ARG B 2 5 ? -9.103 36.460 55.002 1.00 46.19 79 ARG B CA 1
ATOM 1194 C C . ARG B 2 5 ? -9.906 35.385 55.723 1.00 49.41 79 ARG B C 1
ATOM 1195 O O . ARG B 2 5 ? -9.396 34.285 55.972 1.00 49.34 79 ARG B O 1
ATOM 1203 N N . ARG B 2 6 ? -11.162 35.679 56.063 1.00 49.81 80 ARG B N 1
ATOM 1204 C CA . ARG B 2 6 ? -11.987 34.702 56.763 1.00 51.65 80 ARG B CA 1
ATOM 1205 C C . ARG B 2 6 ? -12.651 33.725 55.805 1.00 53.49 80 ARG B C 1
ATOM 1206 O O . ARG B 2 6 ? -12.975 32.601 56.201 1.00 58.40 80 ARG B O 1
ATOM 1214 N N . PHE B 2 7 ? -12.885 34.134 54.555 1.00 53.97 81 PHE B N 1
ATOM 1215 C CA . PHE B 2 7 ? -13.238 33.175 53.515 1.00 55.64 81 PHE B CA 1
ATOM 1216 C C . PHE B 2 7 ? -12.128 32.151 53.335 1.00 54.49 81 PHE B C 1
ATOM 1217 O O . PHE B 2 7 ? -12.390 30.979 53.036 1.00 58.38 81 PHE B O 1
ATOM 1225 N N . GLY B 2 8 ? -10.876 32.574 53.511 1.00 54.23 82 GLY B N 1
ATOM 1226 C CA . GLY B 2 8 ? -9.764 31.655 53.343 1.00 50.82 82 GLY B CA 1
ATOM 1227 C C . GLY B 2 8 ? -9.605 30.707 54.517 1.00 50.91 82 GLY B C 1
ATOM 1228 O O . GLY B 2 8 ? -9.450 29.498 54.330 1.00 61.15 82 GLY B O 1
ATOM 1229 N N . ASP B 2 9 ? -9.626 31.243 55.735 1.00 50.15 83 ASP B N 1
ATOM 1230 C CA . ASP B 2 9 ? -9.544 30.415 56.935 1.00 54.28 83 ASP B CA 1
ATOM 1231 C C . ASP B 2 9 ? -10.681 29.397 56.976 1.00 54.88 83 ASP B C 1
ATOM 1232 O O . ASP B 2 9 ? -10.503 28.264 57.432 1.00 57.16 83 ASP B O 1
ATOM 1246 N N . ILE B 2 11 ? -12.078 27.852 54.574 1.00 60.12 85 ILE B N 1
ATOM 1247 C CA . ILE B 2 11 ? -11.832 26.740 53.670 1.00 59.40 85 ILE B CA 1
ATOM 1248 C C . ILE B 2 11 ? -10.626 25.941 54.144 1.00 58.17 85 ILE B C 1
ATOM 1249 O O . ILE B 2 11 ? -10.481 24.752 53.841 1.00 60.52 85 ILE B O 1
ATOM 1254 N N . ASN B 2 12 ? -9.792 26.578 54.939 1.00 60.65 86 ASN B N 1
ATOM 1255 C CA . ASN B 2 12 ? -8.730 25.806 55.557 1.00 61.73 86 ASN B CA 1
ATOM 1256 C C . ASN B 2 12 ? -9.238 24.818 56.602 1.00 68.93 86 ASN B C 1
ATOM 1257 O O . ASN B 2 12 ? -8.403 24.183 57.260 1.00 59.30 86 ASN B O 1
ATOM 1262 N N . PHE B 2 13 ? -10.549 24.671 56.792 1.00 76.45 87 PHE B N 1
ATOM 1263 C CA . PHE B 2 13 ? -11.101 23.630 57.658 1.00 75.46 87 PHE B CA 1
ATOM 1264 C C . PHE B 2 13 ? -11.398 22.371 56.842 1.00 82.33 87 PHE B C 1
ATOM 1265 O O . PHE B 2 13 ? -12.526 21.888 56.761 1.00 76.97 87 PHE B O 1
#

InterPro domains:
  IPR002475 Bcl2-like [PS50062] (37-142)
  IPR013282 Bcl-2-related protein A1 [PR01867] (3-15)
  IPR013282 Bcl-2-related protein A1 [PR01867] (64-77)
  IPR013282 Bcl-2-related protein A1 [PR01867] (79-88)
  IPR013282 Bcl-2-related protein A1 [PR01867] (91-102)
  IPR020717 Apoptosis regulator, Bcl-2, BH1 motif, conserved site [PS01080] (78-97)
  IPR020726 Apoptosis regulator, Bcl-2, BH2 motif, conserved site [PS01258] (133-144)
  IPR026298 Bcl-2 family [PR01862] (71-83)
  IPR026298 Bcl-2 family [PR01862] (85-113)
  IPR026298 Bcl-2 family [PR01862] (117-141)
  IPR026298 Bcl-2 family [PTHR11256] (12-153)
  IPR026298 Bcl-2 family [cd06845] (10-146)
  IPR036834 Bcl-2-like superfamily [G3DSA:1.10.437.10] (1-151)
  IPR036834 Bcl-2-like superfamily [SSF56854] (4-158)
  IPR046371 Bcl-2, Bcl-2 homology region 1-3 [PF00452] (37-140)
  IPR046371 Bcl-2, Bcl-2 homology region 1-3 [SM00337] (37-140)

Nearest PDB structures (foldseek):
  5whh-assembly1_A  TM=1.007E+00  e=8.747E-22  Homo sapiens
  6e3i-assembly1_A  TM=9.781E-01  e=2.534E-18  Homo sapiens
  9git-assembly1_A  TM=9.768E-01  e=8.873E-18  Homo sapiens
  9gis-assembly2_B  TM=9.809E-01  e=1.979E-17  Homo sapiens
  2voi-assembly1_A  TM=9.592E-01  e=2.212E-14  Mus musculus

CATH classification: 1.10.437.10

Secondary structure (DSSP, 8-state):
--HHHHHHHHHHHHHHHHHT---STT-S-HHHHHHHHHHHHHHHHHHHHSHHHHTT----SHHHHHHHHHHHHHHHTTT----HHHHHHHHHHHHHHHHHHHHH-SSPPTTHHHHHHHHHHHHHHHHHHHHHHTTTHIIIIIHHHH-/--HHHH----

Organism: Homo sapiens (NCBI:txid9606)

GO terms:
  GO:0005515 protein binding (F, IPI)
  GO:0043066 negative regulation of apoptotic process (P, TAS)
  GO:0005829 cytosol (C, TAS)
  GO:0005737 cytoplasm (C, IDA)